Protein AF-A0A0C2BYE6-F1 (afdb_monomer)

Secondary structure (DSSP, 8-state):
-GGGS--S----SHHHHH-TTHHHHHHTTS-----HHHHHHHHHHHHHHHHHHH-SSHHHHHHHHHHHHHHHHHHTT---GGG-SSSSPPTT--PPP---SSHHHHHHT---HHHHHHHTT--

InterPro domains:
  IPR013785 Aldolase-type TIM barrel [G3DSA:3.20.20.70] (1-34)

pLDDT: mean 92.95, std 7.04, range [57.47, 98.62]

Radius of gyration: 16.05 Å; Cα contacts (8 Å, |Δi|>4): 100; chains: 1; bounding box: 46×27×42 Å

Organism: NCBI:txid51022

Solvent-accessible surface area (backbone atoms only — not comparable to full-atom values): 7522 Å² total; per-residue (Å²): 112,72,92,78,48,101,64,95,74,87,87,79,59,72,61,43,56,32,35,69,61,51,62,56,26,62,74,69,72,45,87,77,69,70,50,55,62,62,54,48,49,54,51,42,53,50,49,53,52,28,32,74,71,55,32,83,49,75,70,14,44,53,52,33,48,51,54,50,48,59,43,43,74,36,28,19,72,48,72,60,54,92,77,50,96,62,82,80,82,57,95,83,65,78,76,74,93,76,78,42,100,45,70,66,36,34,50,57,36,43,89,47,69,71,49,45,52,51,55,65,70,82,97

Nearest PDB structures (foldseek):
  7zvi-assembly1_A-2  TM=6.713E-01  e=4.062E+00  Staphylococcus aureus

Foldseek 3Di:
DCVVDPDPDDDDDLCCLQPVCVVVCVVVVHDDQDDLVNVLVVLVVQLVVQCVPQHPPPRSNVVSLVVQLVSLLSNLCDDGPVPDPDDDDDPPDDDDDDAPPDDSNNLSNDNDSVSSVVSSVVD

Sequence (123 aa):
RLEQYPVSGIMIGRGALIKPWIFTEIDERRTWDISANERLDLLKKFVNYGLDHWGSDDAGVERTRRFLLEWLSFQCRYIPVGLLERLPQRINDRPPLYRGRNELETLLSSPRAADWIEISRIL

Structure (mmCIF, N/CA/C/O backbone):
data_AF-A0A0C2BYE6-F1
#
_entry.id   AF-A0A0C2BYE6-F1
#
loop_
_atom_site.group_PDB
_atom_site.id
_atom_site.type_symbol
_atom_site.label_atom_id
_atom_site.label_alt_id
_atom_site.label_comp_id
_atom_site.label_asym_id
_atom_site.label_entity_id
_atom_site.label_seq_id
_atom_site.pdbx_PDB_ins_code
_atom_site.Cartn_x
_atom_site.Cartn_y
_atom_site.Cartn_z
_atom_site.occupancy
_atom_site.B_iso_or_equiv
_atom_site.auth_seq_id
_atom_site.auth_comp_id
_atom_site.auth_asym_id
_atom_site.auth_atom_id
_atom_site.pdbx_PDB_model_num
ATOM 1 N N . ARG A 1 1 ? -24.957 3.094 12.419 1.00 57.47 1 ARG A N 1
ATOM 2 C CA . ARG A 1 1 ? -25.408 3.832 11.207 1.00 57.47 1 ARG A CA 1
ATOM 3 C C . ARG A 1 1 ? -25.941 2.894 10.132 1.00 57.47 1 ARG A C 1
ATOM 5 O O . ARG A 1 1 ? -26.986 3.203 9.594 1.00 57.47 1 ARG A O 1
ATOM 12 N N . LEU A 1 2 ? -25.290 1.767 9.829 1.00 62.38 2 LEU A N 1
ATOM 13 C CA . LEU A 1 2 ? -25.818 0.804 8.847 1.00 62.38 2 LEU A CA 1
ATOM 14 C C . LEU A 1 2 ? -27.161 0.193 9.264 1.00 62.38 2 LEU A C 1
ATOM 16 O O . LEU A 1 2 ? -28.052 0.080 8.442 1.00 62.38 2 LEU A O 1
ATOM 20 N N . GLU A 1 3 ? -27.351 -0.054 10.558 1.00 71.19 3 GLU A N 1
ATOM 21 C CA . GLU A 1 3 ? -28.630 -0.511 11.127 1.00 71.19 3 GLU A CA 1
ATOM 22 C C . GLU A 1 3 ? -29.763 0.530 11.041 1.00 71.19 3 GLU A C 1
ATOM 24 O O . GLU A 1 3 ? -30.912 0.211 11.317 1.00 71.19 3 GLU A O 1
ATOM 29 N N . GLN A 1 4 ? -29.456 1.784 10.682 1.00 78.62 4 GLN A N 1
ATOM 30 C CA . GLN A 1 4 ? -30.436 2.877 10.635 1.00 78.62 4 GLN A CA 1
ATOM 31 C C . GLN A 1 4 ? -31.035 3.090 9.240 1.00 78.62 4 GLN A C 1
ATOM 33 O O . GLN A 1 4 ? -32.008 3.827 9.116 1.00 7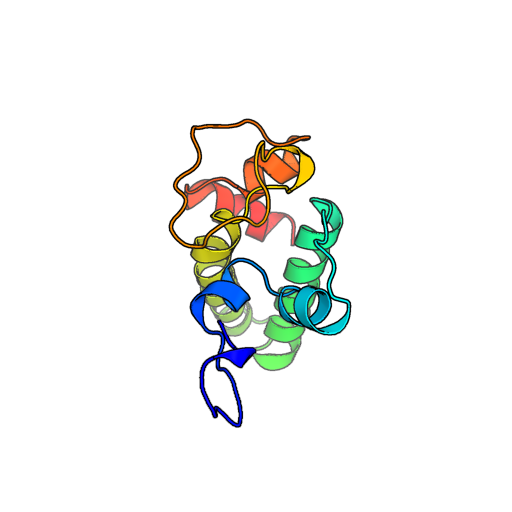8.62 4 GLN A O 1
ATOM 38 N N . TYR A 1 5 ? -30.470 2.477 8.195 1.00 81.19 5 TYR A N 1
ATOM 39 C CA . TYR A 1 5 ? -30.923 2.659 6.817 1.00 81.19 5 TYR A CA 1
ATOM 40 C C . TYR A 1 5 ? -31.108 1.300 6.131 1.00 81.19 5 TYR A C 1
ATOM 42 O O . TYR A 1 5 ? -30.217 0.458 6.237 1.00 81.19 5 TYR A O 1
ATOM 50 N N . PRO A 1 6 ? -32.214 1.073 5.398 1.00 86.69 6 PRO A N 1
ATOM 51 C CA . PRO A 1 6 ? -32.470 -0.187 4.704 1.00 86.69 6 PRO A CA 1
ATOM 52 C C . PRO A 1 6 ? -31.630 -0.272 3.421 1.00 86.69 6 PRO A C 1
ATOM 54 O O . PRO A 1 6 ? -32.134 -0.104 2.313 1.00 86.69 6 PRO A O 1
ATOM 57 N N . VAL A 1 7 ? -30.324 -0.485 3.570 1.00 88.31 7 VAL A N 1
ATOM 58 C CA . VAL A 1 7 ? -29.387 -0.652 2.454 1.00 88.31 7 VAL A CA 1
ATOM 59 C C . VAL A 1 7 ? -28.999 -2.119 2.302 1.00 88.31 7 VAL A C 1
ATOM 61 O O . VAL A 1 7 ? -28.637 -2.778 3.271 1.00 88.31 7 VAL A O 1
ATOM 64 N N . SER A 1 8 ? -29.046 -2.633 1.073 1.00 89.25 8 SER A N 1
ATOM 65 C CA . SER A 1 8 ? -28.662 -4.021 0.765 1.00 89.25 8 SER A CA 1
ATOM 66 C C . SER A 1 8 ? -27.149 -4.224 0.650 1.00 89.25 8 SER A C 1
ATOM 68 O O . SER A 1 8 ? -26.687 -5.358 0.586 1.00 89.25 8 SER A O 1
ATOM 70 N N . GLY A 1 9 ? -26.369 -3.141 0.592 1.00 87.75 9 GLY A N 1
ATOM 71 C CA . GLY A 1 9 ? -24.925 -3.215 0.410 1.00 87.75 9 GLY A CA 1
ATOM 72 C C . GLY A 1 9 ? -24.220 -1.879 0.613 1.00 87.75 9 GLY A C 1
ATOM 73 O O . GLY A 1 9 ? -24.847 -0.822 0.700 1.00 87.75 9 GLY A O 1
ATOM 74 N N . ILE A 1 10 ? -22.892 -1.945 0.701 1.00 89.19 10 ILE A N 1
ATOM 75 C CA . ILE A 1 10 ? -22.004 -0.805 0.939 1.00 89.19 10 ILE A CA 1
ATOM 76 C C . ILE A 1 10 ? -20.837 -0.909 -0.034 1.00 89.19 10 ILE A C 1
ATOM 78 O O . ILE A 1 10 ? -20.287 -1.988 -0.235 1.00 89.19 10 ILE A O 1
ATOM 82 N N . MET A 1 11 ? -20.422 0.224 -0.591 1.00 93.06 11 MET A N 1
ATOM 83 C CA . MET A 1 11 ? -19.215 0.319 -1.406 1.00 93.06 11 MET A CA 1
ATOM 84 C C . MET A 1 11 ? -18.113 1.056 -0.643 1.00 93.06 11 MET A C 1
ATOM 86 O O . MET A 1 11 ? -18.348 2.112 -0.052 1.00 93.06 11 MET A O 1
ATOM 90 N N . ILE A 1 12 ? -16.891 0.522 -0.695 1.00 93.69 12 ILE A N 1
ATOM 91 C 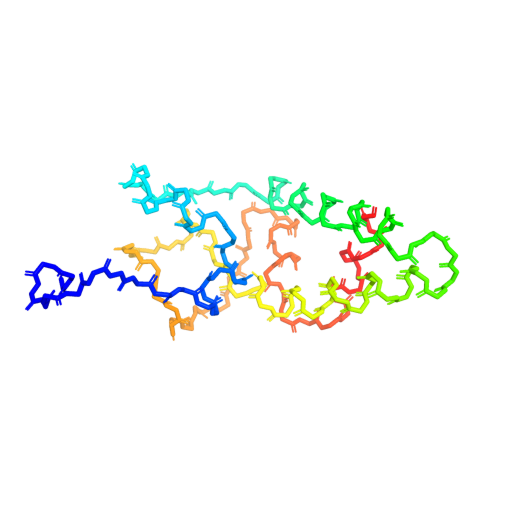CA . ILE A 1 12 ? -15.694 1.129 -0.104 1.00 93.69 12 ILE A CA 1
ATOM 92 C C . ILE A 1 12 ? -14.699 1.416 -1.229 1.00 93.69 12 ILE A C 1
ATOM 94 O O . ILE A 1 12 ? -14.224 0.498 -1.884 1.00 93.69 12 ILE A O 1
ATOM 98 N N . GLY A 1 13 ? -14.382 2.696 -1.446 1.00 94.25 13 GLY A N 1
ATOM 99 C CA . GLY A 1 13 ? -13.391 3.135 -2.438 1.00 94.25 13 GLY A CA 1
ATOM 100 C C . GLY A 1 13 ? -12.060 3.508 -1.785 1.00 94.25 13 GLY A C 1
ATOM 101 O O . GLY A 1 13 ? -11.250 2.655 -1.448 1.00 94.25 13 GLY A O 1
ATOM 102 N N . ARG A 1 14 ? -11.852 4.808 -1.531 1.00 93.88 14 ARG A N 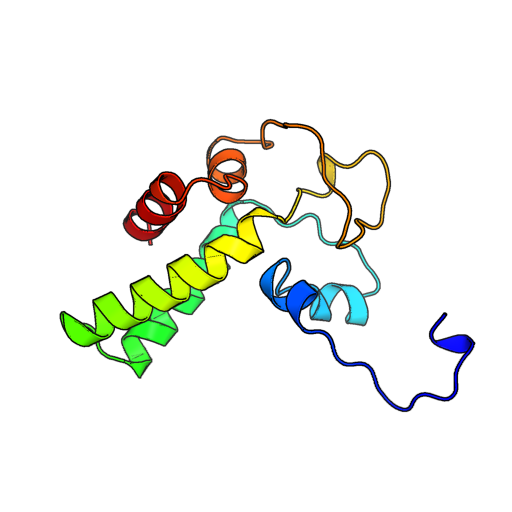1
ATOM 103 C CA . ARG A 1 14 ? -10.603 5.370 -0.964 1.00 93.88 14 ARG A CA 1
ATOM 104 C C . ARG A 1 14 ? -10.076 4.641 0.278 1.00 93.88 14 ARG A C 1
ATOM 106 O O . ARG A 1 14 ? -8.867 4.502 0.422 1.00 93.88 14 ARG A O 1
ATOM 113 N N . GLY A 1 15 ? -10.968 4.179 1.157 1.00 93.19 15 GLY A N 1
ATOM 114 C CA . GLY A 1 15 ? -10.590 3.429 2.358 1.00 93.19 15 GLY A CA 1
ATOM 115 C C . GLY A 1 15 ? -9.849 2.127 2.044 1.00 93.19 15 GLY A C 1
ATOM 116 O O . GLY A 1 15 ? -8.908 1.799 2.752 1.00 93.19 15 GLY A O 1
ATOM 117 N N . ALA A 1 16 ? -10.200 1.449 0.948 1.00 95.38 16 ALA A N 1
ATOM 118 C CA . ALA A 1 16 ? -9.525 0.232 0.506 1.00 95.38 16 ALA A CA 1
ATOM 119 C C . ALA A 1 16 ? -8.131 0.510 -0.089 1.00 95.38 16 ALA A C 1
ATOM 121 O O . ALA A 1 16 ? -7.253 -0.337 0.008 1.00 95.38 16 ALA A O 1
ATOM 122 N N . LEU A 1 17 ? -7.891 1.706 -0.645 1.00 95.75 17 LEU A N 1
ATOM 123 C CA . LEU A 1 17 ? -6.554 2.110 -1.106 1.00 95.75 17 LEU A CA 1
ATOM 124 C C . LEU A 1 17 ? -5.624 2.446 0.066 1.00 95.75 17 LEU A C 1
ATOM 126 O O . LEU A 1 17 ? -4.452 2.080 0.050 1.00 95.75 17 LEU A O 1
ATOM 130 N N . ILE A 1 18 ? -6.147 3.137 1.084 1.00 94.69 18 ILE A N 1
ATOM 131 C CA . ILE A 1 18 ? -5.391 3.472 2.302 1.00 94.69 18 ILE A CA 1
ATOM 132 C C . ILE A 1 18 ? -5.129 2.205 3.125 1.00 94.69 18 ILE A C 1
ATOM 134 O O . ILE A 1 18 ? -4.030 2.012 3.637 1.00 94.69 18 ILE A O 1
ATOM 138 N N . LYS A 1 19 ? -6.147 1.346 3.240 1.00 93.69 19 LYS A N 1
ATOM 139 C CA . LYS A 1 19 ? -6.162 0.171 4.106 1.00 93.69 19 LYS A CA 1
ATOM 140 C C . LYS A 1 19 ? -6.772 -1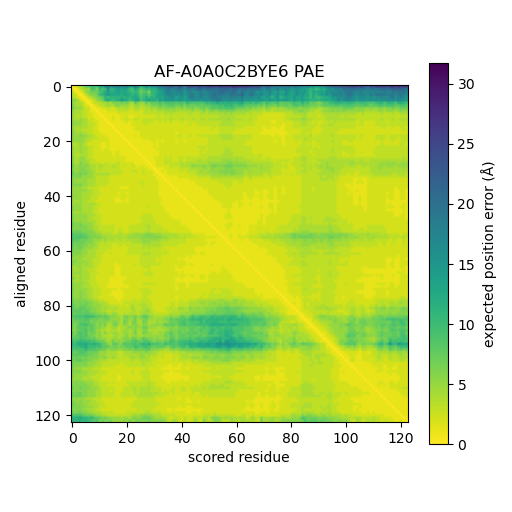.044 3.388 1.00 93.69 19 LYS A C 1
ATOM 142 O O . LYS A 1 19 ? -7.952 -1.332 3.584 1.00 93.69 19 LYS A O 1
ATOM 147 N N . PRO A 1 20 ? -6.000 -1.781 2.573 1.00 95.06 20 PRO A N 1
ATOM 148 C CA . PRO A 1 20 ? -6.510 -2.924 1.804 1.00 95.06 20 PRO A CA 1
ATOM 149 C C . PRO A 1 20 ? -7.152 -4.026 2.651 1.00 95.06 20 PRO A C 1
ATOM 151 O O . PRO A 1 20 ? -8.097 -4.671 2.211 1.00 95.06 20 PRO A O 1
ATOM 154 N N . TRP A 1 21 ? -6.685 -4.211 3.888 1.00 95.19 21 TRP A N 1
ATOM 155 C CA . TRP A 1 21 ? -7.231 -5.186 4.839 1.00 95.19 21 TRP A CA 1
ATOM 156 C C . TRP A 1 21 ? -8.514 -4.713 5.545 1.00 95.19 21 TRP A C 1
ATOM 158 O O . TRP A 1 21 ? -9.007 -5.389 6.444 1.00 95.19 21 TRP A O 1
ATOM 168 N N . ILE A 1 22 ? -9.097 -3.571 5.151 1.00 94.00 22 ILE A N 1
ATOM 169 C CA . ILE A 1 22 ? -10.367 -3.084 5.715 1.00 94.00 22 ILE A CA 1
ATOM 170 C C . ILE A 1 22 ? -11.501 -4.105 5.577 1.00 94.00 22 ILE A C 1
ATOM 172 O O . ILE A 1 22 ? -12.353 -4.181 6.454 1.00 94.00 22 ILE A O 1
ATOM 176 N N . PHE A 1 23 ? -11.508 -4.909 4.514 1.00 94.62 23 PHE A N 1
ATOM 177 C CA . PHE A 1 23 ? -12.529 -5.939 4.324 1.00 94.62 23 PHE A CA 1
ATOM 178 C C . PHE A 1 23 ? -12.425 -7.039 5.384 1.00 94.62 23 PHE A C 1
ATOM 180 O O . PHE A 1 23 ? -13.440 -7.411 5.960 1.00 94.62 23 PHE A O 1
ATOM 187 N N . THR A 1 24 ? -11.203 -7.471 5.709 1.00 94.69 24 THR A N 1
ATOM 188 C CA . THR A 1 24 ? -10.936 -8.419 6.800 1.00 94.69 24 THR A CA 1
ATOM 189 C C . THR A 1 24 ? -11.366 -7.850 8.146 1.00 94.69 24 THR A C 1
ATOM 191 O O . THR A 1 24 ? -12.032 -8.527 8.914 1.00 94.69 24 THR A O 1
ATOM 194 N N . GLU A 1 25 ? -11.053 -6.584 8.429 1.00 93.69 25 GLU A N 1
ATOM 195 C CA . GLU A 1 25 ? -11.486 -5.950 9.681 1.00 93.69 25 GLU A CA 1
ATOM 196 C C . GLU A 1 25 ? -13.011 -5.852 9.824 1.00 93.69 25 GLU A C 1
ATOM 198 O O . GLU A 1 25 ? -13.537 -5.993 10.928 1.00 93.69 25 GLU A O 1
ATOM 203 N N . ILE A 1 26 ? -13.719 -5.589 8.721 1.00 92.44 26 ILE A N 1
ATOM 204 C CA . ILE A 1 26 ? -15.185 -5.521 8.704 1.00 92.44 26 ILE A CA 1
ATOM 205 C C . ILE A 1 26 ? -15.787 -6.905 8.949 1.00 92.44 26 ILE A C 1
ATOM 207 O O . ILE A 1 26 ? -16.703 -7.022 9.764 1.00 92.44 26 ILE A O 1
ATOM 211 N N . ASP A 1 27 ? -15.271 -7.923 8.262 1.00 93.69 27 ASP A N 1
ATOM 212 C CA . ASP A 1 27 ? -15.737 -9.306 8.378 1.00 93.69 27 ASP A CA 1
ATOM 213 C C . ASP A 1 27 ? -15.494 -9.863 9.789 1.00 93.69 27 ASP A C 1
ATOM 215 O O . ASP A 1 27 ? -16.412 -10.332 10.461 1.00 93.69 27 ASP A O 1
ATOM 219 N N . GLU A 1 28 ? -14.278 -9.681 10.303 1.00 95.69 28 GLU A N 1
ATOM 220 C CA . GLU A 1 28 ? -13.853 -10.189 11.611 1.00 95.69 28 GLU A CA 1
ATOM 221 C C . GLU A 1 28 ? -14.243 -9.271 12.782 1.00 95.69 28 GLU A C 1
ATOM 223 O O . GLU A 1 28 ? -13.986 -9.593 13.942 1.00 95.69 28 GLU A O 1
ATOM 228 N N . ARG A 1 29 ? -14.856 -8.112 12.503 1.00 91.88 29 ARG A N 1
ATOM 229 C CA . ARG A 1 29 ? -15.252 -7.092 13.493 1.00 91.88 29 ARG A CA 1
ATOM 230 C C . ARG A 1 29 ? -14.127 -6.708 14.462 1.00 91.88 29 ARG A C 1
ATOM 232 O O . ARG A 1 29 ? -14.369 -6.479 15.649 1.00 91.88 29 ARG A O 1
ATOM 239 N N . ARG A 1 30 ? -12.897 -6.598 13.958 1.00 91.69 30 ARG A N 1
ATOM 240 C CA . ARG A 1 30 ? -11.723 -6.203 14.748 1.00 91.69 30 ARG A CA 1
ATOM 241 C C . ARG A 1 30 ? -10.915 -5.126 14.050 1.00 91.69 30 ARG A C 1
ATOM 243 O O . ARG A 1 30 ? -10.893 -5.047 12.830 1.00 91.69 30 ARG A O 1
ATOM 250 N N . THR A 1 31 ? -10.178 -4.354 14.836 1.00 90.38 31 THR A N 1
ATOM 251 C CA . THR A 1 31 ? -9.130 -3.477 14.310 1.00 90.38 31 THR A CA 1
ATOM 252 C C . THR A 1 31 ? -7.841 -4.281 14.181 1.00 90.38 31 THR A C 1
ATOM 254 O O . THR A 1 31 ? -7.439 -4.951 15.134 1.00 90.38 31 THR A O 1
ATOM 257 N N . TRP A 1 32 ? -7.177 -4.219 13.028 1.00 91.56 32 TRP A N 1
ATOM 258 C CA . TRP A 1 32 ? -5.908 -4.909 12.821 1.00 91.56 32 TRP A CA 1
ATOM 259 C C . TRP A 1 32 ? -4.751 -3.920 12.889 1.00 91.56 32 TRP A C 1
ATOM 261 O O . TRP A 1 32 ? -4.561 -3.101 11.991 1.00 91.56 32 TRP A O 1
ATOM 271 N N . ASP A 1 33 ? -3.941 -4.034 13.940 1.00 91.75 33 ASP A N 1
ATOM 272 C CA . ASP A 1 33 ? -2.661 -3.335 14.027 1.00 91.75 33 ASP A CA 1
ATOM 273 C C . ASP A 1 33 ? -1.582 -4.052 13.198 1.00 91.75 33 ASP A C 1
ATOM 275 O O . ASP A 1 33 ? -0.699 -4.719 13.733 1.00 91.75 33 ASP A O 1
ATOM 279 N N . ILE A 1 34 ? -1.707 -3.975 11.871 1.00 94.75 34 ILE A N 1
ATOM 280 C CA . ILE A 1 34 ? -0.767 -4.605 10.938 1.00 94.75 34 ILE A CA 1
ATOM 281 C C . ILE A 1 34 ? 0.648 -4.036 11.125 1.00 94.75 34 ILE A C 1
ATOM 283 O O . ILE A 1 34 ? 0.837 -2.829 11.338 1.00 94.75 34 ILE A O 1
ATOM 287 N N . SER A 1 35 ? 1.660 -4.892 11.028 1.00 95.75 35 SER A N 1
ATOM 288 C CA . SER A 1 35 ? 3.060 -4.478 11.082 1.00 95.75 35 SER A CA 1
ATOM 289 C C . SER A 1 35 ? 3.527 -3.841 9.769 1.00 95.75 35 SER A C 1
ATOM 291 O O . SER A 1 35 ? 2.948 -4.025 8.695 1.00 95.75 35 SER A O 1
ATOM 293 N N . ALA A 1 36 ? 4.632 -3.097 9.834 1.00 96.12 36 ALA A N 1
ATOM 294 C CA . ALA A 1 36 ? 5.262 -2.516 8.651 1.00 96.12 36 ALA A CA 1
ATOM 295 C C . ALA A 1 36 ? 5.730 -3.577 7.634 1.00 96.12 36 ALA A C 1
ATOM 297 O O . ALA A 1 36 ? 5.639 -3.348 6.431 1.00 96.12 36 ALA A O 1
ATOM 298 N N . ASN A 1 37 ? 6.178 -4.746 8.106 1.00 97.31 37 ASN A N 1
ATOM 299 C CA . ASN A 1 37 ? 6.602 -5.845 7.235 1.00 97.31 37 ASN A CA 1
ATOM 300 C C . ASN A 1 37 ? 5.415 -6.483 6.514 1.00 97.31 37 ASN A C 1
ATOM 302 O O . ASN A 1 37 ? 5.471 -6.644 5.302 1.00 97.31 37 ASN A O 1
ATOM 306 N N . GLU A 1 38 ? 4.310 -6.746 7.217 1.00 97.31 38 GLU A N 1
ATOM 307 C CA . GLU A 1 38 ? 3.086 -7.246 6.577 1.00 97.31 38 GLU A CA 1
ATOM 308 C C . GLU A 1 38 ? 2.563 -6.253 5.522 1.00 97.31 38 GLU A C 1
ATOM 310 O O . GLU A 1 38 ? 2.146 -6.657 4.437 1.00 97.31 38 GLU A O 1
ATOM 315 N N . ARG A 1 39 ? 2.648 -4.937 5.784 1.00 96.56 39 ARG A N 1
ATOM 316 C CA . ARG A 1 39 ? 2.343 -3.906 4.774 1.00 96.56 39 ARG A CA 1
ATOM 317 C C . ARG A 1 39 ? 3.272 -3.990 3.564 1.00 96.56 39 ARG A C 1
ATOM 319 O O . ARG A 1 39 ? 2.795 -3.867 2.438 1.00 96.56 39 ARG A O 1
ATOM 326 N N . LEU A 1 40 ? 4.573 -4.179 3.780 1.00 97.56 40 LEU A N 1
ATOM 327 C CA . LEU A 1 40 ? 5.548 -4.332 2.702 1.00 97.56 40 LEU A CA 1
ATOM 328 C C . LEU A 1 40 ? 5.282 -5.604 1.884 1.00 97.56 40 LEU A C 1
ATOM 330 O O . LEU A 1 40 ? 5.363 -5.566 0.661 1.00 97.56 40 LEU A O 1
ATOM 334 N N . ASP A 1 41 ? 4.895 -6.706 2.523 1.00 98.12 41 ASP A N 1
ATOM 335 C CA . ASP A 1 41 ? 4.574 -7.959 1.835 1.00 98.12 41 ASP A CA 1
ATOM 336 C C . ASP A 1 41 ? 3.330 -7.833 0.941 1.00 98.12 41 ASP A C 1
ATOM 338 O O . ASP A 1 41 ? 3.294 -8.403 -0.152 1.00 98.12 41 ASP A O 1
ATOM 342 N N . LEU A 1 42 ? 2.345 -7.010 1.328 1.00 97.62 42 LEU A N 1
ATOM 343 C CA . LEU A 1 42 ? 1.234 -6.645 0.440 1.00 97.62 42 LEU A CA 1
ATOM 344 C C . LEU A 1 42 ? 1.718 -5.891 -0.809 1.00 97.62 42 LEU A C 1
ATOM 346 O O . LEU A 1 42 ? 1.211 -6.139 -1.905 1.00 97.62 42 LEU A O 1
ATOM 350 N N . LEU A 1 43 ? 2.702 -4.997 -0.662 1.00 98.06 43 LEU A N 1
ATOM 351 C CA . LEU A 1 43 ? 3.300 -4.283 -1.794 1.00 98.06 43 LEU A CA 1
ATOM 352 C C . LEU A 1 43 ? 4.093 -5.236 -2.700 1.00 98.06 43 LEU A C 1
ATOM 354 O O . LEU A 1 43 ? 3.920 -5.184 -3.915 1.00 98.06 43 LEU A O 1
ATOM 358 N N . LYS A 1 44 ? 4.889 -6.155 -2.135 1.00 98.38 44 LYS A N 1
ATOM 359 C CA . LYS A 1 44 ? 5.610 -7.188 -2.907 1.00 98.38 44 LYS A CA 1
ATOM 360 C C . LYS A 1 44 ? 4.647 -8.038 -3.724 1.00 98.38 44 LYS A C 1
ATOM 362 O O . LYS A 1 44 ? 4.867 -8.271 -4.907 1.00 98.38 44 LYS A O 1
ATOM 367 N N . LYS A 1 45 ? 3.543 -8.464 -3.107 1.00 98.38 45 LYS A N 1
ATOM 368 C CA . LYS A 1 45 ? 2.500 -9.239 -3.784 1.00 98.38 45 LYS A CA 1
ATOM 369 C C . LYS A 1 45 ? 1.900 -8.471 -4.963 1.00 98.38 45 LYS A C 1
ATOM 371 O O . LYS A 1 45 ? 1.712 -9.052 -6.026 1.00 98.38 45 LYS A O 1
ATOM 376 N N . PHE A 1 46 ? 1.639 -7.175 -4.794 1.00 98.38 46 PHE A N 1
ATOM 377 C CA . PHE A 1 46 ? 1.181 -6.316 -5.884 1.00 98.38 46 PHE A CA 1
ATOM 378 C C . PHE A 1 46 ? 2.210 -6.205 -7.012 1.00 98.38 46 PHE A C 1
ATOM 380 O O . PHE A 1 46 ? 1.833 -6.340 -8.172 1.00 98.38 46 PHE A O 1
ATOM 387 N N . VAL A 1 47 ? 3.490 -5.991 -6.688 1.00 98.50 47 VAL A N 1
ATOM 388 C CA . VAL A 1 47 ? 4.563 -5.902 -7.691 1.00 98.50 47 VAL A CA 1
ATOM 389 C C . VAL A 1 47 ? 4.683 -7.204 -8.474 1.00 98.50 47 VAL A C 1
ATOM 391 O O . VAL A 1 47 ? 4.662 -7.158 -9.698 1.00 98.50 47 VAL A O 1
ATOM 394 N N . ASN A 1 48 ? 4.700 -8.355 -7.797 1.00 98.44 48 ASN A N 1
ATOM 395 C CA . ASN A 1 48 ? 4.749 -9.663 -8.455 1.00 98.44 48 ASN A CA 1
ATOM 396 C C . ASN A 1 48 ? 3.580 -9.848 -9.428 1.00 98.44 48 ASN A C 1
ATOM 398 O O . ASN A 1 48 ? 3.796 -10.169 -10.590 1.00 98.44 48 ASN A O 1
ATOM 402 N N . TYR A 1 49 ? 2.350 -9.548 -8.999 1.00 98.56 49 TYR A N 1
ATOM 403 C CA . TYR A 1 49 ? 1.190 -9.612 -9.892 1.00 98.56 49 TYR A CA 1
ATOM 404 C C . TYR A 1 49 ? 1.256 -8.610 -11.044 1.00 98.56 49 TYR A C 1
ATOM 406 O O . TYR A 1 49 ? 0.804 -8.916 -12.144 1.00 98.56 49 TYR A O 1
ATOM 414 N N . GLY A 1 50 ? 1.808 -7.421 -10.807 1.00 98.38 50 GLY A N 1
ATOM 415 C CA . GLY A 1 50 ? 2.028 -6.428 -11.850 1.00 98.38 50 GLY A CA 1
ATOM 416 C C . GLY A 1 50 ? 3.000 -6.928 -12.915 1.00 98.38 50 GLY A C 1
ATOM 417 O O . GLY A 1 50 ? 2.689 -6.835 -14.097 1.00 98.38 50 GLY A O 1
ATOM 418 N N . LEU A 1 51 ? 4.124 -7.519 -12.508 1.00 98.38 51 LEU A N 1
ATOM 419 C CA . LEU A 1 51 ? 5.130 -8.065 -13.421 1.00 98.38 51 LEU A CA 1
ATOM 420 C C . LEU A 1 51 ? 4.632 -9.319 -14.151 1.00 98.38 51 LEU A C 1
ATOM 422 O O . LEU A 1 51 ? 4.867 -9.449 -15.350 1.00 98.38 51 LEU A O 1
ATOM 426 N N . ASP A 1 52 ? 3.877 -10.190 -13.477 1.00 98.44 52 ASP A N 1
ATOM 427 C CA . ASP A 1 52 ? 3.230 -11.349 -14.109 1.00 98.44 52 ASP A CA 1
ATOM 428 C C . ASP A 1 52 ? 2.210 -10.916 -15.177 1.00 98.44 52 ASP A C 1
ATOM 430 O O . ASP A 1 52 ? 2.041 -11.579 -16.200 1.00 98.44 52 ASP A O 1
ATOM 434 N N . HIS A 1 53 ? 1.510 -9.801 -14.943 1.00 98.31 53 HIS A N 1
ATOM 435 C CA . HIS A 1 53 ? 0.444 -9.322 -15.821 1.00 98.31 53 HIS A CA 1
ATOM 436 C C . HIS A 1 53 ? 0.938 -8.417 -16.959 1.00 98.31 53 HIS A C 1
ATOM 438 O O . HIS A 1 53 ? 0.462 -8.532 -18.089 1.00 98.31 53 HIS A O 1
ATOM 444 N N . TRP A 1 54 ? 1.851 -7.488 -16.670 1.00 98.38 54 TRP A N 1
ATOM 445 C CA . TRP A 1 54 ? 2.341 -6.490 -17.624 1.00 98.38 54 TRP A CA 1
ATOM 446 C C . TRP A 1 54 ? 3.697 -6.833 -18.238 1.00 98.38 54 TRP A C 1
ATOM 448 O O . TRP A 1 54 ? 4.062 -6.197 -19.223 1.00 98.38 54 TRP A O 1
ATOM 458 N N . GLY A 1 55 ? 4.401 -7.830 -17.703 1.00 97.81 55 GLY A N 1
ATOM 459 C CA . GLY A 1 55 ? 5.731 -8.229 -18.141 1.00 97.81 55 GLY A CA 1
ATOM 460 C C . GLY A 1 55 ? 6.848 -7.646 -17.277 1.00 97.81 55 GLY A C 1
ATOM 461 O O . GLY A 1 55 ? 6.680 -6.662 -16.553 1.00 97.81 55 GLY A O 1
ATOM 462 N N . SER A 1 56 ? 8.015 -8.279 -17.374 1.00 97.00 56 SER A N 1
ATOM 463 C CA . SER A 1 56 ? 9.257 -7.863 -16.717 1.00 97.00 56 SER A CA 1
ATOM 464 C C . SER A 1 56 ? 10.234 -7.171 -17.675 1.00 97.00 56 SER A C 1
ATOM 466 O O . SER A 1 56 ? 11.422 -7.077 -17.376 1.00 97.00 56 SER A O 1
ATOM 468 N N . ASP A 1 57 ? 9.761 -6.753 -18.850 1.00 98.25 57 ASP A N 1
ATOM 469 C CA . ASP A 1 57 ? 10.492 -5.854 -19.738 1.00 98.25 57 ASP A CA 1
ATOM 470 C C . ASP A 1 57 ? 10.392 -4.406 -19.230 1.00 98.25 57 ASP A C 1
ATOM 472 O O . ASP A 1 57 ? 9.626 -4.103 -18.312 1.00 98.25 57 ASP A O 1
ATOM 476 N N . ASP A 1 58 ? 11.154 -3.488 -19.827 1.00 98.25 58 ASP A N 1
ATOM 477 C CA . ASP A 1 58 ? 11.186 -2.088 -19.381 1.00 98.25 58 ASP A CA 1
ATOM 478 C C . ASP A 1 58 ? 9.780 -1.460 -19.345 1.00 98.25 58 ASP A C 1
ATOM 480 O O . ASP A 1 58 ? 9.431 -0.732 -18.415 1.00 98.25 58 ASP A O 1
ATOM 484 N N . ALA A 1 59 ? 8.930 -1.780 -20.327 1.00 98.44 59 ALA A N 1
ATOM 485 C CA . ALA A 1 59 ? 7.570 -1.259 -20.399 1.00 98.44 59 ALA A CA 1
ATOM 486 C C . ALA A 1 59 ? 6.663 -1.805 -19.280 1.00 98.44 59 ALA A C 1
ATOM 488 O O . ALA A 1 59 ? 5.885 -1.041 -18.694 1.00 98.44 59 ALA A O 1
ATOM 489 N N . GLY A 1 60 ? 6.742 -3.104 -18.982 1.00 98.38 60 GLY A N 1
ATOM 490 C CA . GLY A 1 60 ? 5.978 -3.751 -17.919 1.00 98.38 60 GLY A CA 1
ATOM 491 C C . GLY A 1 60 ? 6.443 -3.346 -16.519 1.00 98.38 60 GLY A C 1
ATOM 492 O O . GLY A 1 60 ? 5.611 -3.041 -15.653 1.00 98.38 60 GLY A O 1
ATOM 493 N N . VAL A 1 61 ? 7.757 -3.216 -16.317 1.00 98.25 61 VAL A N 1
ATOM 494 C CA . VAL A 1 61 ? 8.353 -2.713 -15.0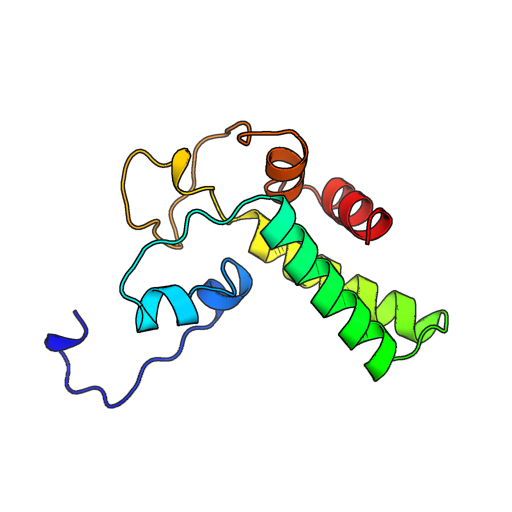69 1.00 98.25 61 VAL A CA 1
ATOM 495 C C . VAL A 1 61 ? 7.905 -1.279 -14.797 1.00 98.25 61 VAL A C 1
ATOM 497 O O . VAL A 1 61 ? 7.401 -0.993 -13.709 1.00 98.25 61 VAL A O 1
ATOM 500 N N . GLU A 1 62 ? 8.001 -0.381 -15.780 1.00 98.06 62 GLU A N 1
ATOM 501 C CA . GLU A 1 62 ? 7.599 1.018 -15.592 1.00 98.06 62 GLU A CA 1
ATOM 502 C C . GLU A 1 62 ? 6.090 1.166 -15.370 1.00 98.06 62 GLU A C 1
ATOM 504 O O . GLU A 1 62 ? 5.646 1.987 -14.559 1.00 98.06 62 GLU A O 1
ATOM 509 N N . ARG A 1 63 ? 5.274 0.321 -16.013 1.00 98.50 63 ARG A N 1
ATOM 510 C CA . ARG A 1 63 ? 3.828 0.283 -15.764 1.00 98.50 63 ARG A CA 1
ATOM 511 C C . ARG A 1 63 ? 3.507 -0.180 -14.344 1.00 98.50 63 ARG A C 1
ATOM 513 O O . ARG A 1 63 ? 2.706 0.469 -13.670 1.00 98.50 63 ARG A O 1
ATOM 520 N N . THR A 1 64 ? 4.162 -1.240 -13.874 1.00 98.62 64 THR A N 1
ATOM 521 C CA . THR A 1 64 ? 4.020 -1.736 -12.497 1.00 98.62 64 THR A CA 1
ATOM 522 C C . THR A 1 64 ? 4.424 -0.668 -11.488 1.00 98.62 64 THR A C 1
ATOM 524 O O . THR A 1 64 ? 3.667 -0.361 -10.563 1.00 98.62 64 THR A O 1
ATOM 527 N N . ARG A 1 65 ? 5.587 -0.040 -11.704 1.00 98.25 65 ARG A N 1
ATOM 528 C CA . ARG A 1 65 ? 6.121 1.024 -10.848 1.00 98.25 65 ARG A CA 1
ATOM 529 C C . ARG A 1 65 ? 5.163 2.204 -10.769 1.00 98.25 65 ARG A C 1
ATOM 531 O O . ARG A 1 65 ? 4.891 2.687 -9.673 1.00 98.25 65 ARG A O 1
ATOM 538 N N . ARG A 1 66 ? 4.608 2.651 -11.898 1.00 98.19 66 ARG A N 1
ATOM 539 C CA . ARG A 1 66 ? 3.645 3.756 -11.921 1.00 98.19 66 ARG A CA 1
ATOM 540 C C . ARG A 1 66 ? 2.452 3.486 -11.001 1.00 98.19 66 ARG A C 1
ATOM 542 O O . ARG A 1 66 ? 2.166 4.309 -10.136 1.00 98.19 66 ARG A O 1
ATOM 549 N N . PHE A 1 67 ? 1.783 2.342 -11.154 1.00 98.38 67 PHE A N 1
ATOM 550 C CA . PHE A 1 67 ? 0.614 2.024 -10.328 1.00 98.38 67 PHE A CA 1
ATOM 551 C C . PHE A 1 67 ? 0.976 1.771 -8.859 1.00 98.38 67 PHE A C 1
ATOM 553 O O . PHE A 1 67 ? 0.206 2.139 -7.971 1.00 98.38 67 PHE A O 1
ATOM 560 N N . LEU A 1 68 ? 2.161 1.216 -8.585 1.00 98.50 68 LEU A N 1
ATOM 561 C CA . LEU A 1 68 ? 2.684 1.095 -7.225 1.00 98.50 68 LEU A CA 1
ATOM 562 C C . LEU A 1 68 ? 2.833 2.475 -6.562 1.00 98.50 68 LEU A C 1
ATOM 564 O O . LEU A 1 68 ? 2.361 2.670 -5.444 1.00 98.50 68 LEU A O 1
ATOM 568 N N . LEU A 1 69 ? 3.461 3.440 -7.243 1.00 98.19 69 LEU A N 1
ATOM 569 C CA . LEU A 1 69 ? 3.651 4.798 -6.720 1.00 98.19 69 LEU A CA 1
ATOM 570 C C . LEU A 1 69 ? 2.314 5.535 -6.549 1.00 98.19 69 LEU A C 1
ATOM 572 O O . LEU A 1 69 ? 2.111 6.224 -5.546 1.00 98.19 69 LEU A O 1
ATOM 576 N N . GLU A 1 70 ? 1.376 5.351 -7.484 1.00 97.94 70 GLU A N 1
ATOM 577 C CA . GLU A 1 70 ? 0.007 5.859 -7.350 1.00 97.94 70 GLU A CA 1
ATOM 578 C C . GLU A 1 70 ? -0.667 5.287 -6.094 1.00 97.94 70 GLU A C 1
ATOM 580 O O . GLU A 1 70 ? -1.257 6.043 -5.319 1.00 97.94 70 GLU A O 1
ATOM 585 N N . TRP A 1 71 ? -0.530 3.987 -5.824 1.00 98.06 71 TRP A N 1
ATOM 586 C CA . TRP A 1 71 ? -1.096 3.366 -4.628 1.00 98.06 71 TRP A CA 1
ATOM 587 C C . TRP A 1 71 ? -0.407 3.818 -3.330 1.00 98.06 71 TRP A C 1
ATOM 589 O O . TRP A 1 71 ? -1.095 4.144 -2.355 1.00 98.06 71 TRP A O 1
ATOM 599 N N . LEU A 1 72 ? 0.925 3.934 -3.312 1.00 98.00 72 LEU A N 1
ATOM 600 C CA . LEU A 1 72 ? 1.684 4.436 -2.159 1.00 98.00 72 LEU A CA 1
ATOM 601 C C . LEU A 1 72 ? 1.230 5.839 -1.734 1.00 98.00 72 LEU A C 1
ATOM 603 O O . LEU A 1 72 ? 1.135 6.107 -0.535 1.00 98.00 72 LEU A O 1
ATOM 607 N N . SER A 1 73 ? 0.817 6.686 -2.685 1.00 95.94 73 SER A N 1
ATOM 608 C CA . SER A 1 73 ? 0.250 8.013 -2.398 1.00 95.94 73 SER A CA 1
ATOM 609 C C . SER A 1 73 ? -1.044 7.991 -1.561 1.00 95.94 73 SER A C 1
ATOM 611 O O . SER A 1 73 ? -1.418 9.001 -0.950 1.00 95.94 73 SER A O 1
ATOM 613 N N . PHE A 1 74 ? -1.748 6.853 -1.529 1.00 95.50 74 PHE A N 1
ATOM 614 C CA . PHE A 1 74 ? -2.890 6.604 -0.649 1.00 95.50 74 PHE A CA 1
ATOM 615 C C . PHE A 1 74 ? -2.470 5.864 0.615 1.00 95.50 74 PHE A C 1
ATOM 617 O O . PHE A 1 74 ? -2.858 6.281 1.707 1.00 95.50 74 PHE A O 1
ATOM 624 N N . GLN A 1 75 ? -1.692 4.787 0.481 1.00 94.69 75 GLN A N 1
ATOM 625 C CA . GLN A 1 75 ? -1.315 3.935 1.608 1.00 94.69 75 GLN A CA 1
ATOM 626 C C . GLN A 1 75 ? -0.510 4.702 2.671 1.00 94.69 75 GLN A C 1
ATOM 628 O O . GLN A 1 75 ? -0.658 4.425 3.859 1.00 94.69 75 GLN A O 1
ATOM 633 N N . CYS A 1 76 ? 0.255 5.731 2.279 1.00 94.38 76 CYS A N 1
ATOM 634 C CA . CYS A 1 76 ? 1.008 6.579 3.210 1.00 94.38 76 CYS A CA 1
ATOM 635 C C . CYS A 1 76 ? 0.137 7.339 4.226 1.00 94.38 76 CYS A C 1
ATOM 637 O O . CYS A 1 76 ? 0.652 7.892 5.189 1.00 94.38 76 CYS A O 1
ATOM 639 N N . ARG A 1 77 ? -1.186 7.389 4.018 1.00 93.12 77 ARG A N 1
ATOM 640 C CA . ARG A 1 77 ? -2.149 8.025 4.932 1.00 93.12 77 ARG A CA 1
ATOM 641 C C . ARG A 1 77 ? -2.610 7.090 6.054 1.00 93.12 77 ARG A C 1
ATOM 643 O O . ARG A 1 77 ? -3.332 7.530 6.948 1.00 93.12 77 ARG A O 1
ATOM 650 N N . TYR A 1 78 ? -2.256 5.805 5.994 1.00 92.62 78 TYR A N 1
ATOM 651 C CA . TYR A 1 78 ? -2.533 4.867 7.075 1.00 92.62 78 TYR A CA 1
ATOM 652 C C . TYR A 1 78 ? -1.649 5.186 8.280 1.00 92.62 78 TYR A C 1
ATOM 654 O O . TYR A 1 78 ? -0.433 5.315 8.145 1.00 92.62 78 TYR A O 1
ATOM 662 N N . ILE A 1 79 ? -2.274 5.254 9.454 1.00 91.50 79 ILE A N 1
ATOM 663 C CA . ILE A 1 79 ? -1.568 5.427 10.719 1.00 91.50 79 ILE A CA 1
ATOM 664 C C . ILE A 1 79 ? -1.642 4.101 11.471 1.00 91.50 79 ILE A C 1
ATOM 666 O O . ILE A 1 79 ? -2.743 3.574 11.644 1.00 91.50 79 ILE A O 1
ATOM 670 N N . PRO A 1 80 ? -0.507 3.581 11.955 1.00 91.31 80 PRO A N 1
ATOM 671 C CA . PRO A 1 80 ? -0.472 2.426 12.840 1.00 91.31 80 PRO A CA 1
ATOM 672 C C . PRO A 1 80 ? -1.417 2.578 14.031 1.00 91.31 80 PRO A C 1
ATOM 674 O O . PRO A 1 80 ? -1.394 3.588 14.735 1.00 91.31 80 PRO A O 1
ATOM 677 N N . VAL A 1 81 ? -2.225 1.551 14.281 1.00 90.75 81 VAL A N 1
ATOM 678 C CA . VAL A 1 81 ? -3.267 1.562 15.316 1.00 90.75 81 VAL A CA 1
ATOM 679 C C . VAL A 1 81 ? -2.662 1.786 16.699 1.00 90.75 81 VAL A C 1
ATOM 681 O O . VAL A 1 81 ? -3.204 2.573 17.470 1.00 90.75 81 VAL A O 1
ATOM 684 N N . GLY A 1 82 ? -1.505 1.178 16.983 1.00 88.00 82 GLY A N 1
ATOM 685 C CA . GLY A 1 82 ? -0.786 1.367 18.246 1.00 88.00 82 GLY A CA 1
ATOM 686 C C . GLY A 1 82 ? -0.291 2.797 18.515 1.00 88.00 82 GLY A C 1
ATOM 687 O O . GLY A 1 82 ? 0.146 3.077 19.626 1.00 88.00 82 GLY A O 1
ATOM 688 N N . LEU A 1 83 ? -0.355 3.703 17.532 1.00 88.06 83 LEU A N 1
ATOM 689 C CA . LEU A 1 83 ? -0.001 5.121 17.686 1.00 88.06 83 LEU A CA 1
ATOM 690 C C . LEU A 1 83 ? -1.227 6.034 17.844 1.00 88.06 83 LEU A C 1
ATOM 692 O O . LEU A 1 83 ? -1.073 7.234 18.065 1.00 88.06 83 LEU A O 1
ATOM 696 N N . LEU A 1 84 ? -2.442 5.499 17.708 1.00 88.38 84 LEU A N 1
ATOM 697 C CA . LEU A 1 84 ? -3.673 6.277 17.794 1.00 88.38 84 LEU A CA 1
ATOM 698 C C . LEU A 1 84 ? -4.200 6.311 19.229 1.00 88.38 84 LEU A C 1
ATOM 700 O O . LEU A 1 84 ? -4.468 5.276 19.829 1.00 88.38 84 LEU A O 1
ATOM 704 N N . GLU A 1 85 ? -4.463 7.512 19.745 1.00 84.69 85 GLU A N 1
ATOM 705 C CA . GLU A 1 85 ? -5.115 7.685 21.053 1.00 84.69 85 GLU A CA 1
ATOM 706 C C . GLU A 1 85 ? -6.582 7.232 21.051 1.00 84.69 85 GLU A C 1
ATOM 708 O O . GLU A 1 85 ? -7.140 6.870 22.086 1.00 84.69 85 GLU A O 1
ATOM 713 N N . ARG A 1 86 ? -7.244 7.309 19.889 1.00 84.19 86 ARG A N 1
ATOM 714 C CA . ARG A 1 86 ? -8.672 7.014 19.732 1.00 84.19 86 ARG A CA 1
ATOM 715 C C . ARG A 1 86 ? -8.903 6.134 18.516 1.00 84.19 86 ARG A C 1
ATOM 717 O O . ARG A 1 86 ? -8.438 6.440 17.421 1.00 84.19 86 ARG A O 1
ATOM 724 N N . LEU A 1 87 ? -9.695 5.086 18.712 1.00 85.06 87 LEU A N 1
ATOM 725 C CA . LEU A 1 87 ? -10.150 4.183 17.660 1.00 85.06 87 LEU A CA 1
ATOM 726 C C . LEU A 1 87 ? -11.676 4.274 17.490 1.00 85.06 87 LEU A C 1
ATOM 728 O O . LEU A 1 87 ? -12.380 4.563 18.461 1.00 85.06 87 LEU A O 1
ATOM 732 N N . PRO A 1 88 ? -12.208 4.007 16.281 1.00 82.12 88 PRO A N 1
ATOM 733 C CA . PRO A 1 88 ? -11.484 3.723 15.037 1.00 82.12 88 PRO A CA 1
ATOM 734 C C . PRO A 1 88 ? -10.948 4.994 14.355 1.00 82.12 88 PRO A C 1
ATOM 736 O O . PRO A 1 88 ? -11.532 6.072 14.486 1.00 82.12 88 PRO A O 1
ATOM 739 N N . GLN A 1 89 ? -9.874 4.845 13.571 1.00 82.38 89 GLN A N 1
ATOM 740 C CA . GLN A 1 89 ? -9.344 5.914 12.717 1.00 82.38 89 GLN A CA 1
ATOM 741 C C . GLN A 1 89 ? -10.415 6.378 11.717 1.00 82.38 89 GLN A C 1
ATOM 743 O O . GLN A 1 89 ? -11.056 5.550 11.059 1.00 82.38 89 GLN A O 1
ATOM 748 N N . ARG A 1 90 ? -10.599 7.692 11.550 1.00 83.50 90 ARG A N 1
ATOM 749 C CA . ARG A 1 90 ? -11.494 8.237 10.522 1.00 83.50 90 ARG A CA 1
ATOM 750 C C . ARG A 1 90 ? -10.697 8.618 9.283 1.00 83.50 90 ARG A C 1
ATOM 752 O O . ARG A 1 90 ? -9.590 9.130 9.359 1.00 83.50 90 ARG A O 1
ATOM 759 N N . ILE A 1 91 ? -11.310 8.446 8.114 1.00 82.12 91 ILE A N 1
ATOM 760 C CA . ILE A 1 91 ? -10.655 8.699 6.818 1.00 82.12 91 ILE A CA 1
ATOM 761 C C . ILE A 1 91 ? -10.196 10.154 6.615 1.00 82.12 91 ILE A C 1
ATOM 763 O O . ILE A 1 91 ? -9.283 10.407 5.836 1.00 82.12 91 ILE A O 1
ATOM 767 N N . ASN A 1 92 ? -10.843 11.106 7.293 1.00 84.25 92 ASN A N 1
ATOM 768 C CA . ASN A 1 92 ? -10.520 12.531 7.212 1.00 84.25 92 ASN A CA 1
ATOM 769 C C . ASN A 1 92 ? -9.624 13.000 8.365 1.00 84.25 92 ASN A C 1
ATOM 771 O O . ASN A 1 92 ? -9.313 14.191 8.425 1.00 84.25 92 ASN A O 1
ATOM 775 N N . ASP A 1 93 ? -9.244 12.103 9.282 1.00 81.81 93 ASP A N 1
ATOM 776 C CA . ASP A 1 93 ? -8.340 12.464 10.364 1.00 81.81 93 ASP A CA 1
ATOM 777 C C . ASP A 1 93 ? -6.984 12.821 9.759 1.00 81.81 93 ASP A C 1
ATOM 779 O O . ASP A 1 93 ? -6.404 12.073 8.969 1.00 81.81 93 ASP A O 1
ATOM 783 N N . ARG A 1 94 ? -6.500 14.008 10.116 1.00 79.00 94 ARG A N 1
ATOM 784 C CA . ARG A 1 94 ? -5.168 14.482 9.756 1.00 79.00 94 ARG A CA 1
ATOM 785 C C . ARG A 1 94 ? -4.308 14.358 11.003 1.00 79.00 94 ARG A C 1
ATOM 787 O O . ARG A 1 94 ? -4.391 15.240 11.859 1.00 79.00 94 ARG A O 1
ATOM 794 N N . PRO A 1 95 ? -3.562 13.260 11.162 1.00 74.75 95 PRO A N 1
ATOM 795 C CA . PRO A 1 95 ? -2.733 13.099 12.340 1.00 74.75 95 PRO A CA 1
ATOM 796 C C . PRO A 1 95 ? -1.658 14.182 12.393 1.00 74.75 95 PRO A C 1
ATOM 798 O O . PRO A 1 95 ? -1.207 14.654 11.341 1.00 74.75 95 PRO A O 1
ATOM 801 N N . PRO A 1 96 ? -1.215 14.561 13.600 1.00 83.06 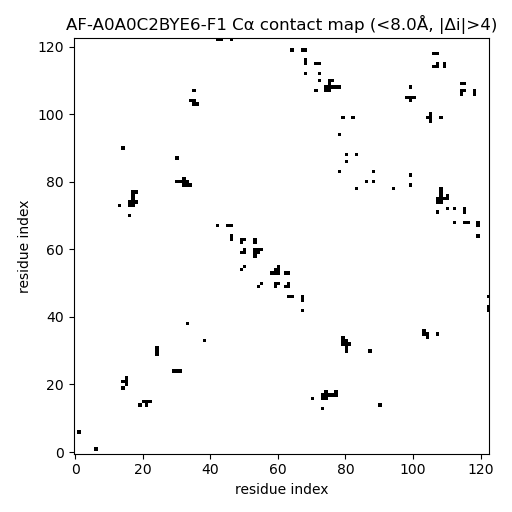96 PRO A N 1
ATOM 802 C CA . PRO A 1 96 ? 0.019 15.314 13.739 1.00 83.06 96 PRO A CA 1
ATOM 803 C C . PRO A 1 96 ? 1.193 14.509 13.167 1.00 83.06 96 PRO A C 1
ATOM 805 O O . PRO A 1 96 ? 1.103 13.296 12.963 1.00 83.06 96 PRO A O 1
ATOM 808 N N . LEU A 1 97 ? 2.312 15.188 12.919 1.00 85.88 97 LEU A N 1
ATOM 809 C CA . LEU A 1 97 ? 3.548 14.508 12.546 1.00 85.88 97 LEU A CA 1
ATOM 810 C C . LEU A 1 97 ? 3.917 13.502 13.639 1.00 85.88 97 LEU A C 1
ATOM 812 O O . LEU A 1 97 ? 3.990 13.854 14.816 1.00 85.88 97 LEU A O 1
ATOM 816 N N . TYR A 1 98 ? 4.157 12.260 13.235 1.00 90.50 98 TYR A N 1
ATOM 817 C CA . TYR A 1 98 ? 4.562 11.183 14.124 1.00 90.50 98 TYR A CA 1
ATOM 818 C C . TYR A 1 98 ? 5.755 10.442 13.532 1.00 90.50 98 TYR A C 1
ATOM 820 O O . TYR A 1 98 ? 5.995 10.466 12.323 1.00 90.50 98 TYR A O 1
ATOM 828 N N . ARG A 1 99 ? 6.499 9.763 14.402 1.00 92.88 99 ARG A N 1
ATOM 829 C CA . ARG A 1 99 ? 7.482 8.763 13.996 1.00 92.88 99 ARG A CA 1
ATOM 830 C C . ARG A 1 99 ? 6.831 7.393 14.122 1.00 92.88 99 ARG A C 1
ATOM 832 O O . ARG A 1 99 ? 6.203 7.114 15.141 1.00 92.88 99 ARG A O 1
ATOM 839 N N . GLY A 1 100 ? 6.950 6.568 13.085 1.00 93.50 100 GLY A N 1
ATOM 840 C CA . GLY A 1 100 ? 6.476 5.188 13.134 1.00 93.50 100 GLY A CA 1
ATOM 841 C C . GLY A 1 100 ? 7.194 4.393 14.225 1.00 93.50 100 GLY A C 1
ATOM 842 O O . GLY A 1 100 ? 8.255 4.792 14.709 1.00 93.50 100 GLY A O 1
ATOM 843 N N . ARG A 1 101 ? 6.645 3.229 14.579 1.00 94.75 101 ARG A N 1
ATOM 844 C CA . ARG A 1 101 ? 7.227 2.302 15.566 1.00 94.75 101 ARG A CA 1
ATOM 845 C C . ARG A 1 101 ? 8.637 1.841 15.179 1.00 94.75 101 ARG A C 1
ATOM 847 O O . ARG A 1 101 ? 9.415 1.444 16.038 1.00 94.75 101 ARG A O 1
ATOM 854 N N . ASN A 1 102 ? 8.965 1.894 13.888 1.00 95.88 102 ASN A N 1
ATOM 855 C CA . ASN A 1 102 ? 10.296 1.659 13.338 1.00 95.88 102 ASN A CA 1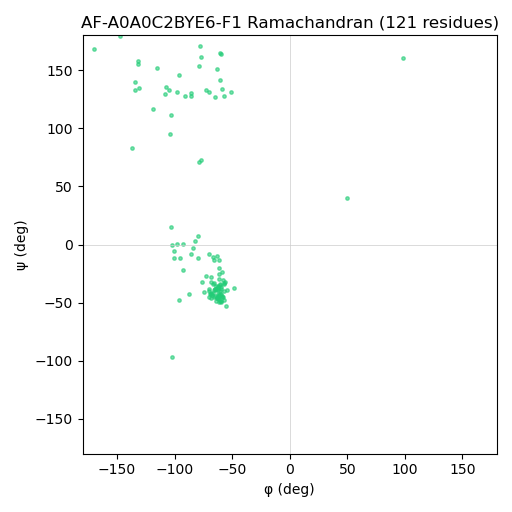
ATOM 856 C C . ASN A 1 102 ? 10.534 2.519 12.076 1.00 95.88 102 ASN A C 1
ATOM 858 O O . ASN A 1 102 ? 9.676 3.304 11.653 1.00 95.88 102 ASN A O 1
ATOM 862 N N . GLU A 1 103 ? 11.723 2.393 11.485 1.00 96.81 103 GLU A N 1
ATOM 863 C CA . GLU A 1 103 ? 12.131 3.165 10.304 1.00 96.81 103 GLU A CA 1
ATOM 864 C C . GLU A 1 103 ? 11.289 2.838 9.070 1.00 96.81 103 GLU A C 1
ATOM 866 O O . GLU A 1 103 ? 10.812 3.758 8.409 1.00 96.81 103 GLU A O 1
ATOM 871 N N . LEU A 1 104 ? 11.023 1.552 8.811 1.00 96.88 104 LEU A N 1
ATOM 872 C CA . LEU A 1 104 ? 10.183 1.124 7.690 1.00 96.88 104 LEU A CA 1
ATOM 873 C C . LEU A 1 104 ? 8.767 1.696 7.804 1.00 96.88 104 LEU A C 1
ATOM 875 O O . LEU A 1 104 ? 8.205 2.176 6.829 1.00 96.88 104 LEU A O 1
ATOM 879 N N . GLU A 1 105 ? 8.184 1.691 8.998 1.00 96.31 105 GLU A N 1
ATOM 880 C CA . GLU A 1 105 ? 6.863 2.261 9.230 1.00 96.31 105 GLU A CA 1
ATOM 881 C C . GLU A 1 105 ? 6.832 3.773 9.017 1.00 96.31 105 GLU A C 1
ATOM 883 O O . GLU A 1 105 ? 5.859 4.306 8.480 1.00 96.31 105 GLU A O 1
ATOM 888 N N . THR A 1 106 ? 7.903 4.455 9.424 1.00 96.12 106 THR A N 1
ATOM 889 C CA . THR A 1 106 ? 8.074 5.888 9.176 1.00 96.12 106 THR A CA 1
ATOM 890 C C . THR A 1 106 ? 8.157 6.151 7.671 1.00 96.12 106 THR A C 1
ATOM 892 O O . THR A 1 106 ? 7.441 7.013 7.167 1.00 96.12 106 THR A O 1
ATOM 895 N N . LEU A 1 107 ? 8.946 5.355 6.943 1.00 97.25 107 LEU A N 1
ATOM 896 C CA . LEU A 1 107 ? 9.088 5.436 5.489 1.00 97.25 107 LEU A CA 1
ATOM 897 C C . LEU A 1 107 ? 7.749 5.191 4.773 1.00 97.25 107 LEU A C 1
ATOM 899 O O . LEU A 1 107 ? 7.319 6.004 3.958 1.00 97.25 107 LEU A O 1
ATOM 903 N N . LEU A 1 108 ? 7.035 4.126 5.148 1.00 96.44 108 LEU A N 1
ATOM 904 C CA . LEU A 1 108 ? 5.718 3.766 4.611 1.00 96.44 108 LEU A CA 1
ATOM 905 C C . LEU A 1 108 ? 4.611 4.777 4.950 1.00 96.44 108 LEU A C 1
ATOM 907 O O . LEU A 1 108 ? 3.519 4.686 4.390 1.00 96.44 108 LEU A O 1
ATOM 911 N N . SER A 1 109 ? 4.847 5.697 5.886 1.00 94.88 109 SER A N 1
ATOM 912 C CA . SER A 1 109 ? 3.914 6.773 6.249 1.00 94.88 109 SER A CA 1
ATOM 913 C C . SER A 1 109 ? 4.316 8.122 5.641 1.00 94.88 109 SER A C 1
ATOM 915 O O . SER A 1 109 ? 3.637 9.128 5.846 1.00 94.88 109 SER A O 1
ATOM 917 N N . SER A 1 110 ? 5.424 8.174 4.896 1.00 95.06 110 SER A N 1
ATOM 918 C CA . SER A 1 110 ? 5.912 9.423 4.328 1.00 95.06 110 SER A CA 1
ATOM 919 C C . SER A 1 110 ? 5.033 9.892 3.166 1.00 95.06 110 SER A C 1
ATOM 921 O O . SER A 1 110 ? 4.750 9.112 2.255 1.00 95.06 110 SER A O 1
ATOM 923 N N . PRO A 1 111 ? 4.637 11.176 3.123 1.00 94.00 111 PRO A N 1
ATOM 924 C CA . PRO A 1 111 ? 3.929 11.751 1.983 1.00 94.00 111 PRO A CA 1
ATOM 925 C C . PRO A 1 111 ? 4.870 12.179 0.840 1.00 94.00 111 PRO A C 1
ATOM 927 O O . PRO A 1 111 ? 4.413 12.790 -0.126 1.00 94.00 111 PRO A O 1
ATOM 930 N N . ARG A 1 112 ? 6.186 11.943 0.946 1.00 96.12 112 ARG A N 1
ATOM 931 C CA . ARG A 1 112 ? 7.168 12.391 -0.050 1.00 96.12 112 ARG A CA 1
ATOM 932 C C . ARG A 1 112 ? 7.296 11.375 -1.182 1.00 96.12 112 ARG A C 1
ATOM 934 O O . ARG A 1 112 ? 7.658 10.229 -0.948 1.00 96.12 112 ARG A O 1
ATOM 941 N N . ALA A 1 113 ? 7.157 11.835 -2.424 1.00 96.62 113 ALA A N 1
ATOM 942 C CA . ALA A 1 113 ? 7.352 10.986 -3.603 1.00 96.62 113 ALA A CA 1
ATOM 943 C C . ALA A 1 113 ? 8.746 10.331 -3.671 1.00 96.62 113 ALA A C 1
ATOM 945 O O . ALA A 1 113 ? 8.866 9.201 -4.132 1.00 96.62 113 ALA A O 1
ATOM 946 N N . ALA A 1 114 ? 9.788 11.008 -3.174 1.00 97.81 114 ALA A N 1
ATOM 947 C CA . ALA A 1 114 ? 11.138 10.444 -3.095 1.00 97.81 114 ALA A CA 1
ATOM 948 C C . ALA A 1 114 ? 11.198 9.170 -2.232 1.00 97.81 114 ALA A C 1
ATO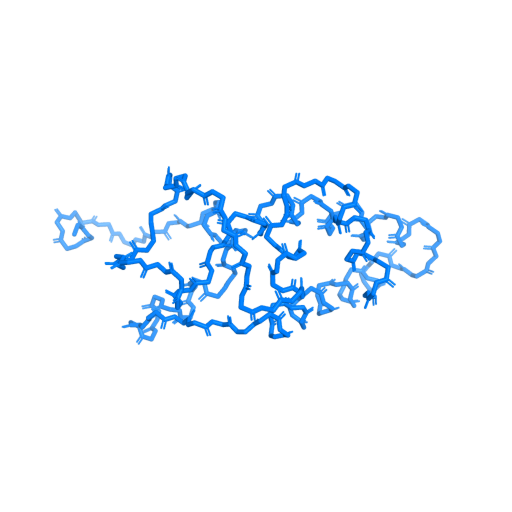M 950 O O . ALA A 1 114 ? 11.888 8.220 -2.590 1.00 97.81 114 ALA A O 1
ATOM 951 N N . ASP A 1 115 ? 10.421 9.125 -1.150 1.00 97.81 115 ASP A N 1
ATOM 952 C CA . ASP A 1 115 ? 10.377 7.979 -0.241 1.00 97.81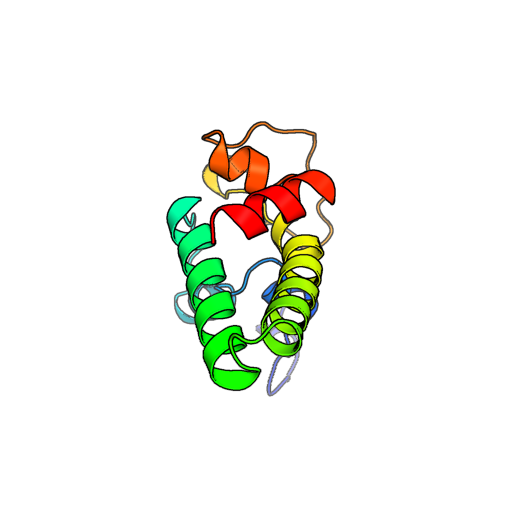 115 ASP A CA 1
ATOM 953 C C . ASP A 1 115 ? 9.567 6.831 -0.856 1.00 97.81 115 ASP A C 1
ATOM 955 O O . ASP A 1 115 ? 9.908 5.666 -0.684 1.00 97.81 115 ASP A O 1
ATOM 959 N N . TRP A 1 116 ? 8.539 7.138 -1.654 1.00 98.06 116 TRP A N 1
ATOM 960 C CA . TRP A 1 116 ? 7.815 6.125 -2.431 1.00 98.06 116 TRP A CA 1
ATOM 961 C C . TRP A 1 116 ? 8.707 5.479 -3.491 1.00 98.06 116 TRP A C 1
ATOM 963 O O . TRP A 1 116 ? 8.641 4.268 -3.700 1.00 98.06 116 TRP A O 1
ATOM 973 N N . ILE A 1 117 ? 9.569 6.274 -4.132 1.00 97.44 117 ILE A N 1
ATOM 974 C CA . ILE A 1 117 ? 10.579 5.760 -5.060 1.00 97.44 117 ILE A CA 1
ATOM 975 C C . ILE A 1 117 ? 11.550 4.842 -4.312 1.00 97.44 117 ILE A C 1
ATOM 977 O O . ILE A 1 117 ? 11.852 3.769 -4.823 1.00 97.44 117 ILE A O 1
ATOM 981 N N . GLU A 1 118 ? 11.986 5.207 -3.107 1.00 97.81 118 GLU A N 1
ATOM 982 C CA . GLU A 1 118 ? 12.853 4.352 -2.290 1.00 97.81 118 GLU A CA 1
ATOM 983 C C . GLU A 1 118 ? 12.174 3.031 -1.910 1.00 97.81 118 GLU A C 1
ATOM 985 O O . GLU A 1 118 ? 12.755 1.964 -2.097 1.00 97.81 118 GLU A O 1
ATOM 990 N N . ILE A 1 119 ? 10.903 3.072 -1.493 1.00 97.94 119 ILE A N 1
ATOM 991 C CA . ILE A 1 119 ? 10.104 1.860 -1.256 1.00 97.94 119 ILE A CA 1
ATOM 992 C C . ILE A 1 119 ? 10.049 0.997 -2.526 1.00 97.94 119 ILE A C 1
ATOM 994 O O . ILE A 1 119 ? 10.181 -0.217 -2.455 1.00 97.94 119 ILE A O 1
ATOM 998 N N . SER A 1 120 ? 9.914 1.601 -3.708 1.00 97.06 120 SER A N 1
ATOM 999 C CA . SER A 1 120 ? 9.910 0.855 -4.973 1.00 97.06 120 SER A CA 1
ATOM 1000 C C . SER A 1 120 ? 11.263 0.244 -5.372 1.00 97.06 120 SER A C 1
ATOM 1002 O O . SER A 1 120 ? 11.313 -0.470 -6.367 1.00 97.06 120 SER A O 1
ATOM 1004 N N . ARG A 1 121 ? 12.363 0.554 -4.668 1.00 95.12 121 ARG A N 1
ATOM 1005 C CA . ARG A 1 121 ? 13.688 -0.058 -4.891 1.00 95.12 121 ARG A CA 1
ATOM 1006 C C . ARG A 1 121 ? 13.933 -1.280 -4.007 1.00 95.12 121 ARG A C 1
ATOM 1008 O O . ARG A 1 121 ? 14.794 -2.086 -4.337 1.00 95.12 121 ARG A O 1
ATOM 1015 N N . ILE A 1 122 ? 13.213 -1.394 -2.889 1.00 95.00 122 ILE A N 1
ATOM 1016 C CA . ILE A 1 122 ? 13.305 -2.527 -1.949 1.00 95.00 122 ILE A CA 1
ATOM 1017 C C . ILE A 1 122 ? 12.284 -3.641 -2.247 1.00 95.00 122 ILE A C 1
ATOM 1019 O O . ILE A 1 122 ? 12.213 -4.618 -1.497 1.00 95.00 122 ILE A O 1
ATOM 1023 N N . LEU A 1 123 ? 11.469 -3.461 -3.291 1.00 93.44 123 LEU A N 1
ATOM 1024 C CA . LEU A 1 123 ? 10.474 -4.404 -3.804 1.00 93.44 123 LEU A CA 1
ATOM 1025 C C . LEU A 1 123 ? 10.990 -5.028 -5.097 1.00 93.44 123 LEU A C 1
ATOM 1027 O O . LEU A 1 123 ? 10.838 -6.260 -5.218 1.00 93.44 123 LEU A O 1
#

Mean predicted aligned error: 3.84 Å